Protein AF-A0A7W0W535-F1 (afdb_monomer_lite)

Radius of gyration: 24.65 Å; chains: 1; bounding box: 38×31×60 Å

pLDDT: mean 73.44, std 13.57, range [42.59, 87.56]

Sequence (77 aa):
MEHIVVQVEDKAKAQMLREFLAALDFVHSIDTLQPEDALADAAELEGADDFFALAGLWAGRDIQLDDLRRQAWPRRS

Structure (mmCIF, N/CA/C/O backbone):
data_AF-A0A7W0W535-F1
#
_entry.id   AF-A0A7W0W535-F1
#
loop_
_atom_site.group_PDB
_atom_site.id
_atom_site.type_symbol
_atom_site.label_atom_id
_atom_site.label_alt_id
_atom_site.label_comp_id
_atom_site.label_asym_id
_atom_site.label_entity_id
_atom_site.label_seq_id
_atom_site.pdbx_PDB_ins_code
_atom_site.Cartn_x
_atom_site.Cartn_y
_atom_site.Cartn_z
_atom_site.occupancy
_atom_site.B_iso_or_equiv
_atom_site.auth_seq_id
_atom_site.auth_comp_id
_atom_site.auth_asym_id
_atom_site.auth_atom_id
_atom_site.pdbx_PDB_model_num
ATOM 1 N N . MET A 1 1 ? -14.541 17.488 2.632 1.00 64.25 1 MET A N 1
ATOM 2 C CA . MET A 1 1 ? -14.096 16.382 3.499 1.00 64.25 1 MET A CA 1
ATOM 3 C C . MET A 1 1 ? -12.661 16.666 3.867 1.00 64.25 1 MET A C 1
ATOM 5 O O . MET A 1 1 ? -11.915 17.099 2.997 1.00 64.25 1 MET A O 1
ATOM 9 N N . GLU A 1 2 ? -12.325 16.528 5.140 1.00 72.94 2 GLU A N 1
ATOM 10 C CA . GLU A 1 2 ? -10.990 16.822 5.657 1.00 72.94 2 GLU A CA 1
ATOM 11 C C . GLU A 1 2 ? -10.256 15.505 5.895 1.00 72.94 2 GLU A C 1
ATOM 13 O O . GLU A 1 2 ? -10.872 14.521 6.303 1.00 72.94 2 GLU A O 1
ATOM 18 N N . HIS A 1 3 ? -8.962 15.475 5.587 1.00 76.12 3 HIS A N 1
ATOM 19 C CA . HIS A 1 3 ? -8.131 14.283 5.703 1.00 76.12 3 HIS A CA 1
ATOM 20 C C . HIS A 1 3 ? -6.955 14.576 6.630 1.00 76.12 3 HIS A C 1
ATOM 22 O O . HIS A 1 3 ? -6.296 15.608 6.494 1.00 76.12 3 HIS A O 1
ATOM 28 N N . ILE A 1 4 ? -6.708 13.669 7.574 1.00 79.19 4 ILE A N 1
ATOM 29 C CA . ILE A 1 4 ? -5.636 13.777 8.560 1.00 79.19 4 ILE A CA 1
ATOM 30 C C . ILE A 1 4 ? -4.749 12.545 8.414 1.00 79.19 4 ILE A C 1
ATOM 32 O O . ILE A 1 4 ? -5.227 11.422 8.538 1.00 79.19 4 ILE A O 1
ATOM 36 N N . VAL A 1 5 ? -3.453 12.765 8.188 1.00 81.88 5 VAL A N 1
ATOM 37 C CA . VAL A 1 5 ? -2.442 11.704 8.129 1.00 81.88 5 VAL A CA 1
ATOM 38 C C . VAL A 1 5 ? -1.633 11.735 9.419 1.00 81.88 5 VAL A C 1
ATOM 40 O O . VAL A 1 5 ? -1.032 12.757 9.748 1.00 81.88 5 VAL A O 1
ATOM 43 N N . VAL A 1 6 ? -1.609 10.617 10.145 1.00 81.50 6 VAL A N 1
ATOM 44 C CA . VAL A 1 6 ? -0.850 10.470 11.393 1.00 81.50 6 VAL A CA 1
ATOM 45 C C . VAL A 1 6 ? 0.247 9.435 11.184 1.00 81.50 6 VAL A C 1
ATOM 47 O O . VAL A 1 6 ? -0.036 8.268 10.926 1.00 81.50 6 VAL A O 1
ATOM 50 N N . GLN A 1 7 ? 1.503 9.861 11.302 1.00 81.25 7 GLN A N 1
ATOM 51 C CA . GLN A 1 7 ? 2.652 8.959 11.282 1.00 81.25 7 GLN A CA 1
ATOM 52 C C . GLN A 1 7 ? 3.012 8.559 12.712 1.00 81.25 7 GLN A C 1
ATOM 54 O O . GLN A 1 7 ? 3.184 9.413 13.581 1.00 81.25 7 GLN A O 1
ATOM 59 N N . VAL A 1 8 ? 3.119 7.254 12.953 1.00 83.12 8 VAL A N 1
ATOM 60 C CA . VAL A 1 8 ? 3.470 6.687 14.257 1.00 83.12 8 VAL A CA 1
ATOM 61 C C . VAL A 1 8 ? 4.648 5.740 14.061 1.00 83.12 8 VAL A C 1
ATOM 63 O O . VAL A 1 8 ? 4.542 4.773 13.314 1.00 83.12 8 VAL A O 1
ATOM 66 N N . GLU A 1 9 ? 5.767 6.009 14.732 1.00 83.69 9 GLU A N 1
ATOM 67 C CA . GLU A 1 9 ? 6.992 5.197 14.619 1.00 83.69 9 GLU A CA 1
ATOM 68 C C . GLU A 1 9 ? 6.866 3.824 15.304 1.00 83.69 9 GLU A C 1
ATOM 70 O O . GLU A 1 9 ? 7.551 2.868 14.953 1.00 83.69 9 GLU A O 1
ATOM 75 N N . ASP A 1 10 ? 5.981 3.717 16.295 1.00 86.75 10 ASP A N 1
ATOM 76 C CA . ASP A 1 10 ? 5.798 2.527 17.122 1.00 86.75 10 ASP A CA 1
ATOM 77 C C . ASP A 1 10 ? 4.566 1.723 16.677 1.00 86.75 10 ASP A C 1
ATOM 79 O O . ASP A 1 10 ? 3.424 2.169 16.831 1.00 86.75 10 ASP A O 1
ATOM 83 N N . LYS A 1 11 ? 4.798 0.502 16.175 1.00 81.81 11 LYS A N 1
ATOM 84 C CA . LYS A 1 11 ? 3.751 -0.396 15.659 1.00 81.81 11 LYS A CA 1
ATOM 85 C C . LYS A 1 11 ? 2.691 -0.742 16.710 1.00 81.81 11 LYS A C 1
ATOM 87 O O . LYS A 1 11 ? 1.508 -0.811 16.381 1.00 81.81 11 LYS A O 1
ATOM 92 N N . ALA A 1 12 ? 3.080 -0.913 17.976 1.00 84.31 12 ALA A N 1
ATOM 93 C CA . ALA A 1 12 ? 2.136 -1.236 19.045 1.00 84.31 12 ALA A CA 1
ATOM 94 C C . ALA A 1 12 ? 1.221 -0.044 19.359 1.00 84.31 12 ALA A C 1
ATOM 96 O O . ALA A 1 12 ? 0.015 -0.208 19.553 1.00 84.31 12 ALA A O 1
ATOM 97 N N . LYS A 1 13 ? 1.775 1.174 19.346 1.00 85.81 13 LYS A N 1
ATOM 98 C CA . LYS A 1 13 ? 0.985 2.401 19.527 1.00 85.81 13 LYS A CA 1
ATOM 99 C C . LYS A 1 13 ? 0.092 2.694 18.320 1.00 85.81 13 LYS A C 1
ATOM 101 O O . LYS A 1 13 ? -1.032 3.150 18.506 1.00 85.81 13 LYS A O 1
ATOM 106 N N . ALA A 1 14 ? 0.552 2.395 17.104 1.00 85.56 14 ALA A N 1
ATOM 107 C CA . ALA A 1 14 ? -0.241 2.540 15.884 1.00 85.56 14 ALA A CA 1
ATOM 108 C C . ALA A 1 14 ? -1.483 1.633 15.895 1.00 85.56 14 ALA A C 1
ATOM 110 O O . ALA A 1 14 ? -2.576 2.081 15.554 1.00 85.56 14 ALA A O 1
ATOM 111 N N . GLN A 1 15 ? -1.333 0.387 16.359 1.00 84.06 15 GLN A N 1
ATOM 112 C CA . GLN A 1 15 ? -2.443 -0.555 16.524 1.00 84.06 15 GLN A CA 1
ATOM 113 C C . GLN A 1 15 ? -3.512 -0.005 17.483 1.00 84.06 15 GLN A C 1
ATOM 115 O O . GLN A 1 15 ? -4.694 0.024 17.147 1.00 84.06 15 GLN A O 1
ATOM 120 N N . MET A 1 16 ? -3.085 0.498 18.645 1.00 87.56 16 MET A N 1
ATOM 121 C CA . MET A 1 16 ? -3.981 1.089 19.644 1.00 87.56 16 MET A CA 1
ATOM 122 C C . MET A 1 16 ? -4.698 2.335 19.107 1.00 87.56 16 MET A C 1
ATOM 124 O O . MET A 1 16 ? -5.896 2.506 19.326 1.00 87.56 16 MET A O 1
ATOM 128 N N . LEU A 1 17 ? -3.984 3.198 18.376 1.00 86.25 17 LEU A N 1
ATOM 129 C CA . LEU A 1 17 ? -4.568 4.382 17.744 1.00 86.25 17 LEU A CA 1
ATOM 130 C C . LEU A 1 17 ? -5.618 3.988 16.696 1.00 86.25 17 LEU A C 1
ATOM 132 O O . LEU A 1 17 ? -6.688 4.587 16.648 1.00 86.25 17 LEU A O 1
ATOM 136 N N . ARG A 1 18 ? -5.339 2.962 15.886 1.00 85.00 18 ARG A N 1
ATOM 137 C CA . ARG A 1 18 ? -6.285 2.424 14.902 1.00 85.00 18 ARG A CA 1
ATOM 138 C C . ARG A 1 18 ? -7.556 1.909 15.570 1.00 85.00 18 ARG A C 1
ATOM 140 O O . ARG A 1 18 ? -8.644 2.221 15.102 1.00 85.00 18 ARG A O 1
ATOM 147 N N . GLU A 1 19 ? -7.430 1.147 16.652 1.00 86.38 19 GLU A N 1
ATOM 148 C CA . GLU A 1 19 ? -8.585 0.644 17.408 1.00 86.38 19 GLU A CA 1
ATOM 149 C C . GLU A 1 19 ? -9.409 1.783 18.016 1.00 86.38 19 GLU A C 1
ATOM 151 O O . GLU A 1 19 ? -10.637 1.759 17.950 1.00 86.38 19 GLU A O 1
ATOM 156 N N . PHE A 1 20 ? -8.743 2.816 18.538 1.00 87.50 20 PHE A N 1
ATOM 157 C CA . PHE A 1 20 ? -9.407 4.014 19.044 1.00 87.50 20 PHE A CA 1
ATOM 158 C C . PHE A 1 20 ? -10.161 4.764 17.939 1.00 87.50 20 PHE A C 1
ATOM 160 O O . PHE A 1 20 ? -11.330 5.093 18.117 1.00 87.50 20 PHE A O 1
ATOM 167 N N . LEU A 1 21 ? -9.524 4.995 16.786 1.00 86.50 21 LEU A N 1
ATOM 168 C CA . LEU A 1 21 ? -10.147 5.665 15.642 1.00 86.50 21 LEU A CA 1
ATOM 169 C C . LEU A 1 21 ? -11.313 4.849 15.067 1.00 86.50 21 LEU A C 1
ATOM 171 O O . LEU A 1 21 ? -12.313 5.431 14.666 1.00 86.50 21 LEU A O 1
ATOM 175 N N . ALA A 1 22 ? -11.226 3.516 15.080 1.00 82.94 22 ALA A N 1
ATOM 176 C CA . ALA A 1 22 ? -12.298 2.634 14.615 1.00 82.94 22 ALA A CA 1
ATOM 177 C C . ALA A 1 22 ? -13.545 2.667 15.513 1.00 82.94 22 ALA A C 1
ATOM 179 O O . ALA A 1 22 ? -14.636 2.332 15.060 1.00 82.94 22 ALA A O 1
ATOM 180 N N . ALA A 1 23 ? -13.396 3.061 16.780 1.00 86.88 23 ALA A N 1
ATOM 181 C CA . ALA A 1 23 ? -14.511 3.216 17.710 1.00 86.88 23 ALA A CA 1
ATOM 182 C C . ALA A 1 23 ? -15.272 4.545 17.534 1.00 86.88 23 ALA A C 1
ATOM 184 O O . ALA A 1 23 ? -16.322 4.728 18.150 1.00 86.88 23 ALA A O 1
ATOM 185 N N . LEU A 1 24 ? -14.749 5.477 16.730 1.00 86.56 24 LEU A N 1
ATOM 186 C CA . LEU A 1 24 ? -15.362 6.780 16.487 1.00 86.56 24 LEU A CA 1
ATOM 187 C C . LEU A 1 24 ? -16.367 6.680 15.333 1.00 86.56 24 LEU A C 1
ATOM 189 O O . LEU A 1 24 ? -16.061 6.186 14.252 1.00 86.56 24 LEU A O 1
ATOM 193 N N . ASP A 1 25 ? -17.569 7.200 15.553 1.00 78.88 25 ASP A N 1
ATOM 194 C CA . ASP A 1 25 ? -18.710 7.140 14.631 1.00 78.88 25 ASP A CA 1
ATOM 195 C C . ASP A 1 25 ? -18.561 8.019 13.377 1.00 78.88 25 ASP A C 1
ATOM 197 O O . ASP A 1 25 ? -19.278 7.833 12.393 1.00 78.88 25 ASP A O 1
ATOM 201 N N . PHE A 1 26 ? -17.617 8.959 13.388 1.00 81.00 26 PHE A N 1
ATOM 202 C CA . PHE A 1 26 ? -17.334 9.871 12.277 1.00 81.00 26 PHE A CA 1
ATOM 203 C C . PHE A 1 26 ? -16.147 9.444 11.401 1.00 81.00 26 PHE A C 1
ATOM 205 O O . PHE A 1 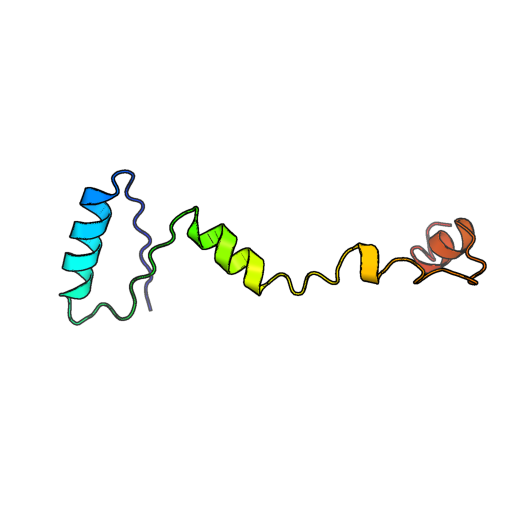26 ? -15.837 10.122 10.417 1.00 81.00 26 PHE A O 1
ATOM 212 N N . VAL A 1 27 ? -15.462 8.349 11.739 1.00 78.75 27 VAL A N 1
ATOM 213 C CA . VAL A 1 27 ? -14.326 7.851 10.957 1.00 78.75 27 VAL A CA 1
ATOM 214 C C . VAL A 1 27 ? -14.847 6.936 9.854 1.00 78.75 27 VAL A C 1
ATOM 216 O O . VAL A 1 27 ? -15.351 5.848 10.106 1.00 78.75 27 VAL A O 1
ATOM 219 N N . HIS A 1 28 ? -14.746 7.407 8.611 1.00 69.94 28 HIS A N 1
ATOM 220 C CA . HIS A 1 28 ? -15.270 6.689 7.448 1.00 69.94 28 HIS A CA 1
ATOM 221 C C . HIS A 1 28 ? -14.324 5.586 6.944 1.00 69.94 28 HIS A C 1
ATOM 223 O O . HIS A 1 28 ? -14.784 4.512 6.565 1.00 69.94 28 HIS A O 1
ATOM 229 N N . SER A 1 29 ? -13.012 5.836 6.954 1.00 67.50 29 SER A N 1
ATOM 230 C CA . SER A 1 29 ? -11.980 4.877 6.548 1.00 67.50 29 SER A CA 1
ATOM 231 C C . SER A 1 29 ? -10.703 5.074 7.368 1.00 67.50 29 SER A C 1
ATOM 233 O O . SER A 1 29 ? -10.395 6.185 7.801 1.00 67.50 29 SER A O 1
ATOM 235 N N . ILE A 1 30 ? -9.975 3.979 7.609 1.00 70.81 30 ILE A N 1
ATOM 236 C CA . ILE A 1 30 ? -8.668 3.981 8.276 1.00 70.81 30 ILE A CA 1
ATOM 237 C C . ILE A 1 30 ? -7.699 3.221 7.381 1.00 70.81 30 ILE A C 1
ATOM 239 O O . ILE A 1 30 ? -7.731 1.991 7.339 1.00 70.81 30 ILE A O 1
ATOM 243 N N . ASP A 1 31 ? -6.829 3.964 6.709 1.00 68.50 31 ASP A N 1
ATOM 244 C CA . ASP A 1 31 ? -5.816 3.403 5.825 1.00 68.50 31 ASP A CA 1
ATOM 245 C C . ASP A 1 31 ? -4.491 3.292 6.586 1.00 68.50 31 ASP A C 1
ATOM 247 O O . ASP A 1 31 ? -3.860 4.286 6.953 1.00 68.50 31 ASP A O 1
ATOM 251 N N . THR A 1 32 ? -4.073 2.061 6.872 1.00 65.56 32 THR A N 1
ATOM 252 C CA . THR A 1 32 ? -2.742 1.773 7.413 1.00 65.56 32 THR A CA 1
ATOM 253 C C . THR A 1 32 ? -1.783 1.519 6.265 1.00 65.56 32 THR A C 1
ATOM 255 O O . THR A 1 32 ? -1.751 0.427 5.712 1.00 65.56 32 THR A O 1
ATOM 258 N N . LEU A 1 33 ? -0.977 2.523 5.935 1.00 65.62 33 LEU A N 1
ATOM 259 C CA . LEU A 1 33 ? 0.133 2.380 4.998 1.00 65.62 33 LEU A CA 1
ATOM 260 C C . LEU A 1 33 ? 1.329 1.778 5.744 1.00 65.62 33 LEU A C 1
ATOM 262 O O . LEU A 1 33 ? 2.115 2.509 6.350 1.00 65.62 33 LEU A O 1
ATOM 266 N N . GLN A 1 34 ? 1.468 0.449 5.741 1.00 62.69 34 GLN A N 1
ATOM 267 C CA . GLN A 1 34 ? 2.764 -0.145 6.066 1.00 62.69 34 GLN A CA 1
ATOM 268 C C . GLN A 1 34 ? 3.686 -0.007 4.846 1.00 62.69 34 GLN A C 1
ATOM 270 O O . GLN A 1 34 ? 3.253 -0.242 3.719 1.00 62.69 34 GLN A O 1
ATOM 275 N N . PRO A 1 35 ? 4.973 0.324 5.040 1.00 57.09 35 PRO A N 1
ATOM 276 C CA . PRO A 1 35 ? 5.934 0.410 3.936 1.00 57.09 35 PRO A CA 1
ATOM 277 C C . PRO A 1 35 ? 6.112 -0.924 3.189 1.00 57.09 35 PRO A C 1
ATOM 279 O O . PRO A 1 35 ? 6.553 -0.938 2.046 1.00 57.09 35 PRO A O 1
ATOM 282 N N . GLU A 1 36 ? 5.747 -2.034 3.827 1.00 53.81 36 GLU A N 1
ATOM 283 C CA . GLU A 1 36 ? 5.738 -3.387 3.270 1.00 53.81 36 GLU A CA 1
ATOM 284 C C . GLU A 1 36 ? 4.469 -3.700 2.450 1.00 53.81 36 GLU A C 1
ATOM 286 O O . GLU A 1 36 ? 4.558 -4.446 1.479 1.00 53.81 36 GLU A O 1
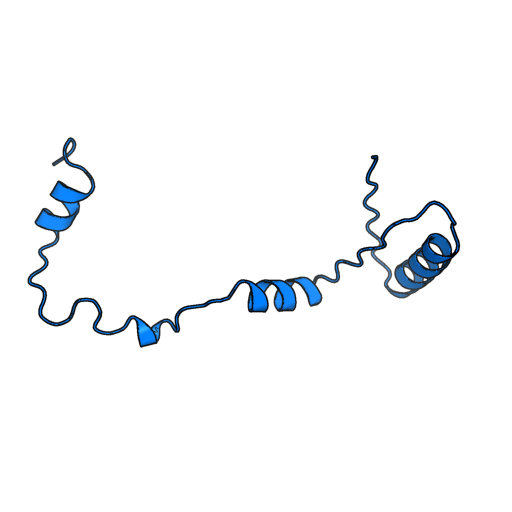ATOM 291 N N . ASP A 1 37 ? 3.338 -3.043 2.730 1.00 50.72 37 ASP A N 1
ATOM 292 C CA . ASP A 1 37 ? 2.113 -3.141 1.914 1.00 50.72 37 ASP A CA 1
ATOM 293 C C . ASP A 1 37 ? 2.219 -2.289 0.629 1.00 50.72 37 ASP A C 1
ATOM 295 O O . ASP A 1 37 ? 1.653 -2.636 -0.405 1.00 50.72 37 ASP A O 1
ATOM 299 N N . ALA A 1 38 ? 3.051 -1.239 0.630 1.00 48.50 38 ALA A N 1
ATOM 300 C CA . ALA A 1 38 ? 3.355 -0.455 -0.574 1.00 48.50 38 ALA A CA 1
ATOM 301 C C . ALA A 1 38 ? 4.082 -1.265 -1.671 1.00 48.50 38 ALA A C 1
ATOM 303 O O . ALA A 1 38 ? 4.057 -0.881 -2.839 1.00 48.50 38 ALA A O 1
ATOM 304 N N . LEU A 1 39 ? 4.721 -2.388 -1.314 1.00 48.66 39 LEU A N 1
ATOM 305 C CA . LEU A 1 39 ? 5.293 -3.330 -2.283 1.00 48.66 39 LEU A CA 1
ATOM 306 C C . LEU A 1 39 ? 4.231 -4.266 -2.881 1.00 48.66 39 LEU A C 1
ATOM 308 O O . LEU A 1 39 ? 4.413 -4.737 -4.001 1.00 48.66 39 LEU A O 1
ATOM 312 N N . ALA A 1 40 ? 3.128 -4.520 -2.170 1.00 46.56 40 ALA A N 1
ATOM 313 C CA . ALA A 1 40 ? 2.016 -5.328 -2.668 1.00 46.56 40 ALA A CA 1
ATOM 314 C C . ALA A 1 40 ? 1.119 -4.525 -3.627 1.00 46.56 40 ALA A C 1
ATOM 316 O O . ALA A 1 40 ? 0.767 -5.030 -4.688 1.00 46.56 40 ALA A O 1
ATOM 317 N N . ASP A 1 41 ? 0.860 -3.246 -3.333 1.00 42.59 41 ASP A N 1
ATOM 318 C CA . ASP A 1 41 ? 0.125 -2.353 -4.248 1.00 42.59 41 ASP A CA 1
ATOM 319 C C . ASP A 1 41 ? 0.934 -2.006 -5.514 1.00 42.59 41 ASP A C 1
ATOM 321 O O . ASP A 1 41 ? 0.368 -1.744 -6.579 1.00 42.59 41 ASP A O 1
ATOM 325 N N . ALA A 1 42 ? 2.270 -2.050 -5.442 1.00 47.03 42 ALA A N 1
ATOM 326 C CA . ALA A 1 42 ? 3.118 -1.967 -6.630 1.00 47.03 42 ALA A CA 1
ATOM 327 C C . ALA A 1 42 ? 2.974 -3.210 -7.530 1.00 47.03 42 ALA A C 1
ATOM 329 O O . ALA A 1 42 ? 3.032 -3.076 -8.750 1.00 47.03 42 ALA A O 1
ATOM 330 N N . ALA A 1 43 ? 2.720 -4.390 -6.955 1.00 47.44 43 ALA A N 1
ATOM 331 C CA . ALA A 1 43 ? 2.547 -5.632 -7.709 1.00 47.44 43 ALA A CA 1
ATOM 332 C C . ALA A 1 43 ? 1.201 -5.705 -8.460 1.00 47.44 43 ALA A C 1
ATOM 334 O O . ALA A 1 43 ? 1.110 -6.386 -9.478 1.00 47.44 43 ALA A O 1
ATOM 335 N N . GLU A 1 44 ? 0.165 -4.982 -8.018 1.00 47.28 44 GLU A N 1
ATOM 336 C CA . GLU A 1 44 ? -1.116 -4.894 -8.744 1.00 47.28 44 GLU A CA 1
ATOM 337 C C . GLU A 1 44 ? -1.119 -3.811 -9.841 1.00 47.28 44 GLU A C 1
ATOM 339 O O . GLU A 1 44 ? -1.889 -3.898 -10.800 1.00 47.28 44 GLU A O 1
ATOM 344 N N . LEU A 1 45 ? -0.220 -2.821 -9.758 1.00 47.81 45 LEU A N 1
ATOM 345 C CA . LEU A 1 45 ? 0.075 -1.890 -10.857 1.00 47.81 45 LEU A CA 1
ATOM 346 C C . LEU A 1 45 ? 1.106 -2.451 -11.849 1.00 47.81 45 LEU A C 1
ATOM 348 O O . LEU A 1 45 ? 1.206 -1.957 -12.976 1.00 47.81 45 LEU A O 1
ATOM 352 N N . GLU A 1 46 ? 1.818 -3.515 -11.478 1.00 48.69 46 GLU A N 1
ATOM 353 C CA . GLU A 1 46 ? 2.600 -4.351 -12.382 1.00 48.69 46 GLU A CA 1
ATOM 354 C C . GLU A 1 46 ? 1.679 -5.298 -13.170 1.00 48.69 46 GLU A C 1
ATOM 356 O O . GLU A 1 46 ? 1.808 -6.520 -13.170 1.00 48.69 46 GLU A O 1
ATOM 361 N N . GLY A 1 47 ? 0.873 -4.705 -14.053 1.00 49.66 47 GLY A N 1
ATOM 362 C CA . GLY A 1 47 ? 0.809 -5.210 -15.425 1.00 49.66 47 GLY A CA 1
ATOM 363 C C . GLY A 1 47 ? 2.180 -5.042 -16.089 1.00 49.66 47 GLY A C 1
ATOM 364 O O . GLY A 1 47 ? 2.309 -4.343 -17.091 1.00 49.66 47 GLY A O 1
ATOM 365 N N . ALA A 1 48 ? 3.227 -5.588 -15.466 1.00 53.00 48 ALA A N 1
ATOM 366 C CA . ALA A 1 48 ? 4.563 -5.640 -16.002 1.00 53.00 48 ALA A CA 1
ATOM 367 C C . ALA A 1 48 ? 4.486 -6.652 -17.134 1.00 53.00 48 ALA A C 1
ATOM 369 O O . ALA A 1 48 ? 4.566 -7.859 -16.913 1.00 53.00 48 ALA A O 1
ATOM 370 N N . ASP A 1 49 ? 4.258 -6.145 -18.346 1.00 58.94 49 ASP A N 1
ATOM 371 C CA . ASP A 1 49 ? 4.620 -6.854 -19.561 1.00 58.94 49 ASP A CA 1
ATOM 372 C C . ASP A 1 49 ? 6.021 -7.414 -19.324 1.00 58.94 49 ASP A C 1
ATOM 374 O O . ASP A 1 49 ? 6.989 -6.655 -19.202 1.00 58.94 49 ASP A O 1
ATOM 378 N N . ASP A 1 50 ? 6.086 -8.735 -19.146 1.00 68.88 50 ASP A N 1
ATOM 379 C CA . ASP A 1 50 ? 7.297 -9.473 -18.822 1.00 68.88 50 ASP A CA 1
ATOM 380 C C . ASP A 1 50 ? 8.408 -8.915 -19.719 1.00 68.88 50 ASP A C 1
ATOM 382 O O . ASP A 1 50 ? 8.251 -8.864 -20.940 1.00 68.88 50 ASP A O 1
ATOM 386 N N . PHE A 1 51 ? 9.510 -8.413 -19.159 1.00 65.25 51 PHE A N 1
ATOM 387 C CA . PHE A 1 51 ? 10.538 -7.716 -19.953 1.00 65.25 51 PHE A CA 1
ATOM 388 C C . PHE A 1 51 ? 11.006 -8.567 -21.153 1.00 65.25 51 PHE A C 1
ATOM 390 O O . PHE A 1 51 ? 11.325 -8.058 -22.230 1.00 65.25 51 PHE A O 1
ATOM 397 N N . PHE A 1 52 ? 10.970 -9.891 -20.983 1.00 72.81 52 PHE A N 1
ATOM 398 C CA . PHE A 1 52 ? 11.251 -10.876 -22.020 1.00 72.81 52 PHE A CA 1
ATOM 399 C C . PHE A 1 52 ? 10.081 -11.164 -22.977 1.00 72.81 52 PHE A C 1
ATOM 401 O O . PHE A 1 52 ? 10.336 -11.607 -24.093 1.00 72.81 52 PHE A O 1
ATOM 408 N N . ALA A 1 53 ? 8.831 -10.866 -22.621 1.00 74.75 53 ALA A N 1
ATOM 409 C CA . ALA A 1 53 ? 7.691 -10.881 -23.544 1.00 74.75 53 ALA A CA 1
ATOM 410 C C . ALA A 1 53 ? 7.812 -9.807 -24.640 1.00 74.75 53 ALA A C 1
ATOM 412 O O . ALA A 1 53 ? 7.287 -9.978 -25.739 1.00 74.75 53 ALA A O 1
ATOM 413 N N . LEU A 1 54 ? 8.558 -8.728 -24.379 1.00 77.38 54 LEU A N 1
ATOM 414 C CA . LEU A 1 54 ? 8.878 -7.695 -25.369 1.00 77.38 54 LEU A CA 1
ATOM 415 C C . LEU A 1 54 ? 10.105 -8.050 -26.235 1.00 77.38 54 LEU A C 1
ATOM 417 O O . LEU A 1 54 ? 10.429 -7.329 -27.189 1.00 77.38 54 LEU A O 1
ATOM 421 N N . ALA A 1 55 ? 10.802 -9.156 -25.940 1.00 79.75 55 ALA A N 1
ATOM 422 C CA . ALA A 1 55 ? 11.941 -9.602 -26.734 1.00 79.75 55 ALA A CA 1
ATOM 423 C C . ALA A 1 55 ? 11.480 -10.009 -28.142 1.00 79.75 55 ALA A C 1
ATOM 425 O O . ALA A 1 55 ? 10.551 -10.788 -28.325 1.00 79.75 55 ALA A O 1
ATOM 426 N N . GLY A 1 56 ? 12.143 -9.472 -29.167 1.00 77.81 56 GLY A N 1
ATOM 427 C CA . GLY A 1 56 ? 11.774 -9.727 -30.561 1.00 77.81 56 GLY A CA 1
ATOM 428 C C . GLY A 1 56 ? 10.731 -8.769 -31.141 1.00 77.81 56 GLY A C 1
ATOM 429 O O . GLY A 1 56 ? 10.456 -8.864 -32.334 1.00 77.81 56 GLY A O 1
ATOM 430 N N . LEU A 1 57 ? 10.243 -7.775 -30.382 1.00 80.56 57 LEU A N 1
ATOM 431 C CA . LEU A 1 57 ? 9.370 -6.703 -30.900 1.00 80.56 57 LEU A CA 1
ATOM 432 C C . LEU A 1 57 ? 9.959 -5.987 -32.134 1.00 80.56 57 LEU A C 1
ATOM 434 O O . LEU A 1 57 ? 9.236 -5.474 -32.990 1.00 80.56 57 LEU A O 1
ATOM 438 N N . TRP A 1 58 ? 11.287 -5.965 -32.227 1.00 76.38 58 TRP A N 1
ATOM 439 C CA . TRP A 1 58 ? 12.040 -5.331 -33.305 1.00 76.38 58 TRP A CA 1
ATOM 440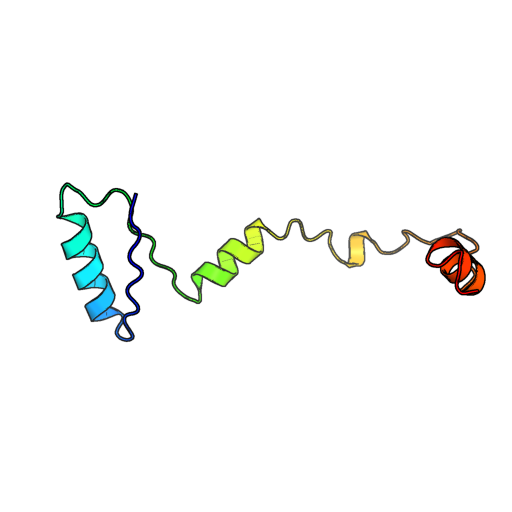 C C . TRP A 1 58 ? 12.675 -6.327 -34.288 1.00 76.38 58 TRP A C 1
ATOM 442 O O . TRP A 1 58 ? 13.389 -5.913 -35.199 1.00 76.38 58 TRP A O 1
ATOM 452 N N . ALA A 1 59 ? 12.422 -7.632 -34.140 1.00 82.12 59 ALA A N 1
ATOM 453 C CA . ALA A 1 59 ? 12.972 -8.645 -35.036 1.00 82.12 59 ALA A CA 1
ATOM 454 C C . ALA A 1 59 ? 12.437 -8.453 -36.467 1.00 82.12 59 ALA A C 1
ATOM 456 O O . ALA A 1 59 ? 11.234 -8.327 -36.687 1.00 82.12 59 ALA A O 1
ATOM 457 N N . GLY A 1 60 ? 13.341 -8.413 -37.450 1.00 82.94 60 GLY A N 1
ATOM 458 C CA . GLY 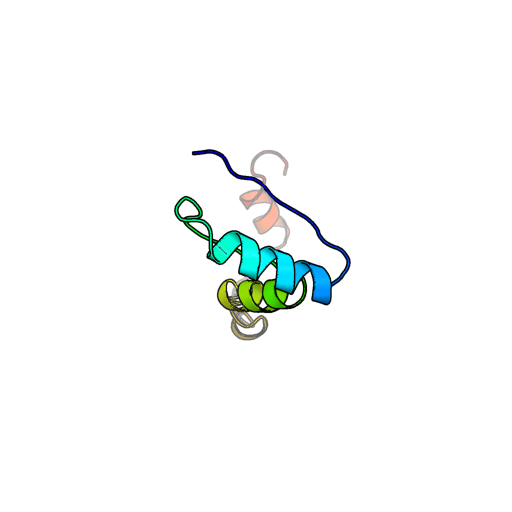A 1 60 ? 12.987 -8.242 -38.864 1.00 82.94 60 GLY A CA 1
ATOM 459 C C . GLY A 1 60 ? 12.631 -6.811 -39.285 1.00 82.94 60 GLY A C 1
ATOM 460 O O . GLY A 1 60 ? 12.266 -6.604 -40.440 1.00 82.94 60 GLY A O 1
ATOM 461 N N . ARG A 1 61 ? 12.747 -5.821 -38.389 1.00 82.38 61 ARG A N 1
ATOM 462 C CA . ARG A 1 61 ? 12.636 -4.401 -38.748 1.00 82.38 61 ARG A CA 1
ATOM 463 C C . ARG A 1 61 ? 14.025 -3.836 -39.053 1.00 82.38 61 ARG A C 1
ATOM 465 O O . ARG A 1 61 ? 14.936 -3.980 -38.243 1.00 82.38 61 ARG A O 1
ATOM 472 N N . ASP A 1 62 ? 14.174 -3.180 -40.201 1.00 82.56 62 ASP A N 1
ATOM 473 C CA . ASP A 1 62 ? 15.373 -2.401 -40.531 1.00 82.56 62 ASP A CA 1
ATOM 474 C C . ASP A 1 62 ? 15.257 -1.031 -39.859 1.00 82.56 62 ASP A C 1
ATOM 476 O O . ASP A 1 62 ? 14.491 -0.171 -40.295 1.00 82.56 62 ASP A O 1
ATOM 480 N N . ILE A 1 63 ? 15.919 -0.880 -38.713 1.00 81.50 63 ILE A N 1
ATOM 481 C CA . ILE A 1 63 ? 15.832 0.321 -37.883 1.00 81.50 63 ILE A CA 1
ATOM 482 C C . ILE A 1 63 ? 17.214 0.921 -37.766 1.00 81.50 63 ILE A C 1
ATOM 484 O O . ILE A 1 63 ? 18.087 0.378 -37.090 1.00 81.50 63 ILE A O 1
ATOM 488 N N . GLN A 1 64 ? 17.376 2.080 -38.392 1.00 86.56 64 GLN A N 1
ATOM 489 C CA . GLN A 1 64 ? 18.572 2.890 -38.264 1.00 86.56 64 GLN A CA 1
ATOM 490 C C . GLN A 1 64 ? 18.358 3.972 -37.206 1.00 86.56 64 GLN A C 1
ATOM 492 O O . GLN A 1 64 ? 17.284 4.566 -37.075 1.00 86.56 64 GLN A O 1
ATOM 497 N N . LEU A 1 65 ? 19.414 4.256 -36.446 1.00 83.31 65 LEU A N 1
ATOM 498 C CA . LEU A 1 65 ? 19.394 5.244 -35.367 1.00 83.31 65 LEU A CA 1
ATOM 499 C C . LEU A 1 65 ? 18.963 6.637 -35.859 1.00 83.31 65 LEU A C 1
ATOM 501 O O . LEU A 1 65 ? 18.269 7.369 -35.154 1.00 83.31 65 LEU A O 1
ATOM 505 N N . ASP A 1 66 ? 19.351 6.988 -37.082 1.00 84.44 66 ASP A N 1
ATOM 506 C CA . ASP A 1 66 ? 19.042 8.284 -37.683 1.00 84.44 66 ASP A CA 1
ATOM 507 C C . ASP A 1 66 ? 17.569 8.411 -38.095 1.00 84.44 66 ASP A C 1
ATOM 509 O O . ASP A 1 66 ? 17.003 9.505 -38.034 1.00 84.44 66 ASP A O 1
ATOM 513 N N . ASP A 1 67 ? 16.906 7.304 -38.436 1.00 84.19 67 ASP A N 1
ATOM 514 C CA . ASP A 1 67 ? 15.467 7.292 -38.719 1.00 84.19 67 ASP A CA 1
ATOM 515 C C . ASP A 1 67 ? 14.657 7.535 -37.446 1.00 84.19 67 ASP A C 1
ATOM 517 O O . ASP A 1 67 ? 13.736 8.357 -37.441 1.00 84.19 67 ASP A O 1
ATOM 521 N N . LEU A 1 68 ? 15.066 6.904 -36.340 1.00 86.00 68 LEU A N 1
ATOM 522 C CA . LEU A 1 68 ? 14.454 7.114 -35.028 1.00 86.00 68 LEU A CA 1
ATOM 523 C C . LEU A 1 68 ? 14.598 8.565 -34.566 1.00 86.00 68 LEU A C 1
ATOM 525 O O . LEU A 1 68 ? 13.631 9.170 -34.105 1.00 86.00 68 LEU A O 1
ATOM 529 N N . ARG A 1 69 ? 15.788 9.157 -34.724 1.00 85.69 69 ARG A N 1
ATOM 530 C CA . ARG A 1 69 ? 16.030 10.558 -34.344 1.00 85.69 69 ARG A CA 1
ATOM 531 C C . ARG A 1 69 ? 15.206 11.534 -35.172 1.00 85.69 69 ARG A C 1
ATOM 533 O O . ARG A 1 69 ? 14.634 12.461 -34.603 1.00 85.69 69 ARG A O 1
ATOM 540 N N . ARG A 1 70 ? 15.107 11.318 -36.488 1.00 85.00 70 ARG A N 1
ATOM 541 C CA . ARG A 1 70 ? 14.287 12.159 -37.374 1.00 85.00 70 ARG A CA 1
ATOM 542 C C . ARG A 1 70 ? 12.801 12.0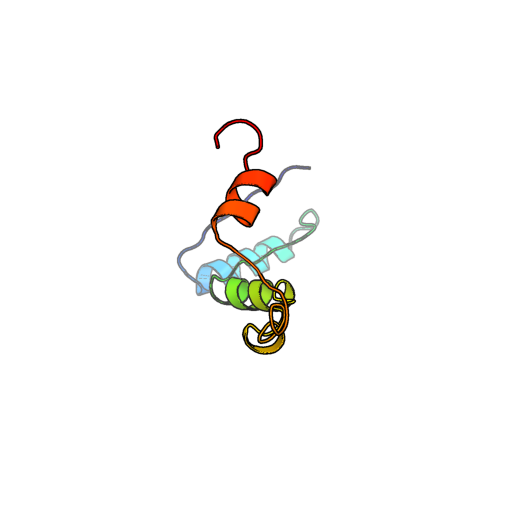76 -37.038 1.00 85.00 70 ARG A C 1
ATOM 544 O O . ARG A 1 70 ? 12.131 13.105 -37.043 1.00 85.00 70 ARG A O 1
ATOM 551 N N . GLN A 1 71 ? 12.291 10.885 -36.717 1.00 84.31 71 GLN A N 1
ATOM 552 C CA . GLN A 1 71 ? 10.892 10.715 -36.313 1.00 84.31 71 GLN A CA 1
ATOM 553 C C . GLN A 1 71 ? 10.604 11.321 -34.935 1.00 84.31 71 GLN A C 1
ATOM 555 O O . GLN A 1 71 ? 9.590 11.995 -34.765 1.00 84.31 71 GLN A O 1
ATOM 560 N N . ALA A 1 72 ? 11.494 11.115 -33.962 1.00 87.25 72 ALA A N 1
ATOM 561 C CA . ALA A 1 72 ? 11.290 11.581 -32.593 1.00 87.25 72 ALA A CA 1
ATOM 562 C C . ALA A 1 72 ? 11.527 13.095 -32.431 1.00 87.25 72 ALA A C 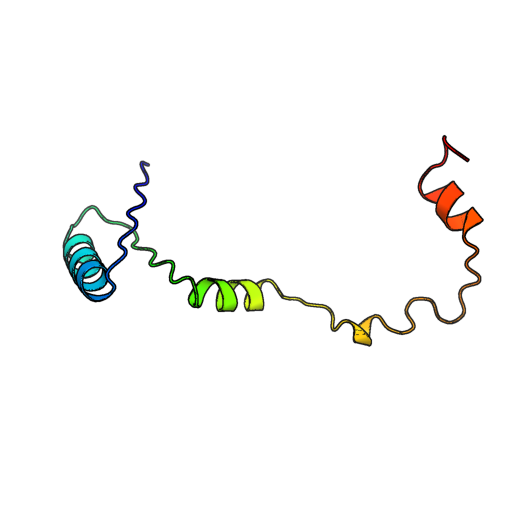1
ATOM 564 O O . ALA A 1 72 ? 10.835 13.752 -31.654 1.00 87.25 72 ALA A O 1
ATOM 565 N N . TRP A 1 73 ? 12.463 13.673 -33.192 1.00 86.38 73 TRP A N 1
ATOM 566 C CA . TRP A 1 73 ? 12.771 15.106 -33.175 1.00 86.38 73 TRP A CA 1
ATOM 567 C C . TRP A 1 73 ? 12.852 15.708 -34.591 1.00 86.38 73 TRP A C 1
ATOM 569 O O . TRP A 1 73 ? 13.930 16.100 -35.045 1.00 86.38 73 TRP A O 1
ATOM 579 N N . PRO A 1 74 ? 11.704 15.930 -35.262 1.00 73.31 74 PRO A N 1
ATOM 580 C CA . PRO A 1 74 ? 11.651 16.397 -36.655 1.00 73.31 74 PRO A CA 1
ATOM 581 C C . PRO A 1 74 ? 12.265 17.783 -36.901 1.00 73.31 74 PRO A C 1
ATOM 583 O O . PRO A 1 74 ? 12.451 18.192 -38.041 1.00 73.31 74 PRO A O 1
ATOM 586 N N . ARG A 1 75 ? 12.516 18.551 -35.834 1.00 76.25 75 ARG A N 1
ATOM 587 C CA . ARG A 1 75 ? 12.999 19.940 -35.891 1.00 76.25 75 ARG A CA 1
ATOM 588 C C . ARG A 1 75 ? 14.424 20.119 -35.358 1.00 76.25 75 ARG A C 1
ATOM 590 O O . ARG A 1 75 ? 14.848 21.258 -35.187 1.00 76.25 75 ARG A O 1
ATOM 597 N N . ARG A 1 76 ? 15.132 19.033 -35.020 1.00 63.78 76 ARG A N 1
ATOM 598 C CA . ARG A 1 76 ? 16.496 19.088 -34.450 1.00 63.78 76 ARG A CA 1
ATOM 599 C C . ARG A 1 76 ? 17.491 18.128 -35.117 1.00 63.78 76 ARG A C 1
ATOM 601 O O . ARG A 1 76 ? 18.532 17.868 -34.523 1.00 63.78 76 ARG A O 1
ATOM 608 N N . SER A 1 77 ? 17.161 17.591 -36.294 1.00 58.28 77 SER A N 1
ATOM 609 C CA . SER A 1 77 ? 18.062 16.721 -37.064 1.00 58.28 77 SER A CA 1
ATOM 610 C C . SER A 1 77 ? 19.212 17.497 -37.686 1.00 58.28 77 SER A C 1
ATOM 612 O O . SER A 1 77 ? 18.893 18.523 -38.333 1.00 58.28 77 SER A O 1
#

Foldseek 3Di:
DDDDDDDDPDPVVVVVVVVVLVPDPPRPDDDDDDVVVVVVVVVVVPPPCPPCVCPCVCPPPPDDPVVVCCVVPVPPD

Secondary structure (DSSP, 8-state):
--------S-HHHHHHHHHHHHT-TT--------TTTHHHHHHHH-----TTTTTTTTTT----HHHHHHHH-TT--